Protein AF-A0A0Q8TTM1-F1 (afdb_monomer_lite)

pLDDT: mean 82.76, std 12.65, range [52.66, 95.38]

Radius of gyration: 13.68 Å; chains: 1; bounding box: 34×29×40 Å

Foldseek 3Di:
DDKFWWWKFWQDDPNDGDDPVNRVVRIDTAIKDWDFDDDPDDTKIKIFGDNDDPPPDDHGPWIFTPWDWDDDVQFIKIWGFTDDPVPDGDTTIMTIGGDPDDDD

Secondary structure (DSSP, 8-state):
--EEEEEEEE-EETTEEPPHHHHHHT-EEEEEEEEEE-SSSS-EEEEEEESSTT-SSS--SEEEEEEEEEEETTEEEEEEEE--TTS---EEEEEEEE-PPPP-

Structure (mmCIF, N/CA/C/O backbone):
data_AF-A0A0Q8TTM1-F1
#
_entry.id   AF-A0A0Q8TTM1-F1
#
loop_
_atom_site.group_PDB
_atom_site.id
_atom_site.type_symbol
_atom_site.label_atom_id
_atom_site.label_alt_id
_atom_site.label_comp_id
_atom_site.label_asym_id
_atom_site.label_entity_id
_atom_site.label_seq_id
_atom_site.pdbx_PDB_ins_code
_atom_site.Cartn_x
_atom_site.Cartn_y
_atom_site.Cartn_z
_atom_site.occupancy
_atom_site.B_iso_or_equiv
_atom_site.auth_seq_id
_atom_site.auth_comp_id
_atom_site.auth_asym_id
_atom_site.auth_atom_id
_atom_site.pdbx_PDB_model_num
ATOM 1 N N . MET A 1 1 ? -3.875 7.639 -17.158 1.00 53.84 1 MET A N 1
ATOM 2 C CA . MET A 1 1 ? -3.391 6.668 -16.150 1.00 53.84 1 MET A CA 1
ATOM 3 C C . MET A 1 1 ? -4.391 6.639 -15.007 1.00 53.84 1 MET A C 1
ATOM 5 O O . MET A 1 1 ? -4.794 7.725 -14.596 1.00 53.84 1 MET A O 1
ATOM 9 N N . PRO A 1 2 ? -4.833 5.466 -14.527 1.00 73.19 2 PRO A N 1
ATOM 10 C CA . PRO A 1 2 ? -5.686 5.407 -13.349 1.00 73.19 2 PRO A CA 1
ATOM 11 C C . PRO A 1 2 ? -4.886 5.887 -12.131 1.00 73.19 2 PRO A C 1
ATOM 13 O O . PRO A 1 2 ? -3.791 5.397 -11.863 1.00 73.19 2 PRO A O 1
ATOM 16 N N . ALA A 1 3 ? -5.420 6.890 -11.442 1.00 83.56 3 ALA A N 1
ATOM 17 C CA . ALA A 1 3 ? -4.925 7.383 -10.164 1.00 83.56 3 ALA A CA 1
ATOM 18 C C . ALA A 1 3 ? -6.093 7.323 -9.183 1.00 83.56 3 ALA A C 1
ATOM 20 O O . ALA A 1 3 ? -7.220 7.668 -9.551 1.00 83.56 3 ALA A O 1
ATOM 21 N N . MET A 1 4 ? -5.833 6.877 -7.962 1.00 91.50 4 MET A N 1
ATOM 22 C CA . MET A 1 4 ? -6.866 6.653 -6.957 1.00 91.50 4 MET A CA 1
ATOM 23 C C . MET A 1 4 ? -6.432 7.279 -5.641 1.00 91.50 4 MET A C 1
ATOM 25 O O . MET A 1 4 ? -5.299 7.074 -5.216 1.00 91.50 4 MET A O 1
ATOM 29 N N . TRP A 1 5 ? -7.326 8.028 -5.001 1.00 92.69 5 TRP A N 1
ATOM 30 C CA . TRP A 1 5 ? -7.093 8.469 -3.632 1.00 92.69 5 TRP A CA 1
ATOM 31 C C . TRP A 1 5 ? -7.292 7.292 -2.678 1.00 92.69 5 TRP A C 1
ATOM 33 O O . TRP A 1 5 ? -8.262 6.537 -2.797 1.00 92.69 5 TRP A O 1
ATOM 43 N N . CYS A 1 6 ? -6.346 7.089 -1.773 1.00 93.38 6 CYS A N 1
ATOM 44 C CA . CYS A 1 6 ? -6.395 5.975 -0.840 1.00 93.38 6 CYS A CA 1
ATOM 45 C C . CYS A 1 6 ? -5.624 6.267 0.440 1.00 93.38 6 CYS A C 1
ATOM 47 O O . CYS A 1 6 ? -4.725 7.111 0.464 1.00 93.38 6 CYS A O 1
ATOM 49 N N . THR A 1 7 ? -5.934 5.488 1.473 1.00 94.38 7 THR A N 1
ATOM 50 C CA . THR A 1 7 ? -5.073 5.334 2.644 1.00 94.38 7 THR A CA 1
ATOM 51 C C . THR A 1 7 ? -4.232 4.068 2.484 1.00 94.38 7 THR A C 1
ATOM 53 O O . THR A 1 7 ? -4.758 3.002 2.160 1.00 94.38 7 THR A O 1
ATOM 56 N N . VAL A 1 8 ? -2.931 4.175 2.723 1.00 93.81 8 VAL A N 1
ATOM 57 C CA . VAL A 1 8 ? -1.959 3.084 2.666 1.00 93.81 8 VAL A CA 1
ATOM 58 C C . VAL A 1 8 ? -1.427 2.820 4.070 1.00 93.81 8 VAL A C 1
ATOM 60 O O . VAL A 1 8 ? -1.018 3.746 4.763 1.00 93.81 8 VAL A O 1
ATOM 63 N N . TYR A 1 9 ? -1.399 1.555 4.473 1.00 94.94 9 TYR A N 1
ATOM 64 C CA . TYR A 1 9 ? -0.850 1.092 5.743 1.00 94.94 9 TYR A CA 1
ATOM 65 C C . TYR A 1 9 ? 0.309 0.147 5.463 1.00 94.94 9 TYR A C 1
ATOM 67 O O . TYR A 1 9 ? 0.161 -0.816 4.711 1.00 94.94 9 TYR A O 1
ATOM 75 N N . ARG A 1 10 ? 1.465 0.388 6.072 1.00 93.31 10 ARG A N 1
ATOM 76 C CA . ARG A 1 10 ? 2.593 -0.539 6.034 1.00 93.31 10 ARG A CA 1
ATOM 77 C C . ARG A 1 10 ? 2.227 -1.790 6.833 1.00 93.31 10 ARG A C 1
ATOM 79 O O . ARG A 1 10 ? 1.816 -1.704 7.985 1.00 93.31 10 ARG A O 1
ATOM 86 N N . LEU A 1 11 ? 2.384 -2.958 6.217 1.00 93.50 11 LEU A N 1
ATOM 87 C CA . LEU A 1 11 ? 2.176 -4.250 6.876 1.00 93.50 11 LEU A CA 1
ATOM 88 C C . LEU A 1 11 ? 3.482 -4.852 7.373 1.00 93.50 11 LEU A C 1
ATOM 90 O O . LEU A 1 11 ? 3.455 -5.680 8.274 1.00 93.50 11 LEU A O 1
ATOM 94 N N . MET A 1 12 ? 4.617 -4.466 6.790 1.00 91.25 12 MET A N 1
ATOM 95 C CA . MET A 1 12 ? 5.913 -5.012 7.171 1.00 91.25 12 MET A CA 1
ATOM 96 C C . MET A 1 12 ? 6.949 -3.926 7.426 1.00 91.25 12 MET A C 1
ATOM 98 O O . MET A 1 12 ? 6.969 -2.889 6.770 1.00 91.25 12 MET A O 1
ATOM 102 N N . GLN A 1 13 ? 7.839 -4.183 8.374 1.00 86.75 13 GLN A N 1
ATOM 103 C CA . GLN A 1 13 ? 9.008 -3.359 8.640 1.00 86.75 13 GLN A CA 1
ATOM 104 C C . GLN A 1 13 ? 10.168 -4.280 9.002 1.00 86.75 13 GLN A C 1
ATOM 106 O O . GLN A 1 13 ? 9.999 -5.213 9.785 1.00 86.75 13 GLN A O 1
ATOM 111 N N . ASN A 1 14 ? 11.343 -4.054 8.407 1.00 81.69 14 ASN A N 1
ATOM 112 C CA . ASN A 1 14 ? 12.531 -4.889 8.628 1.00 81.69 14 ASN A CA 1
ATOM 113 C C . ASN A 1 14 ? 12.253 -6.401 8.445 1.00 81.69 14 ASN A C 1
ATOM 115 O O . ASN A 1 14 ? 12.649 -7.212 9.280 1.00 81.69 14 ASN A O 1
ATOM 119 N N . ASN A 1 15 ? 11.528 -6.774 7.378 1.00 80.75 15 ASN A N 1
ATOM 120 C CA . ASN A 1 15 ? 11.094 -8.150 7.076 1.00 80.75 15 ASN A CA 1
ATOM 121 C C . ASN A 1 15 ? 10.205 -8.821 8.142 1.00 80.75 15 ASN A C 1
ATOM 123 O O . ASN A 1 15 ? 10.053 -10.041 8.134 1.00 80.75 15 ASN A O 1
ATOM 127 N N . LYS A 1 16 ? 9.594 -8.052 9.047 1.00 88.62 16 LYS A N 1
ATOM 128 C CA . LYS A 1 16 ? 8.645 -8.559 10.045 1.00 88.62 16 LYS A CA 1
ATOM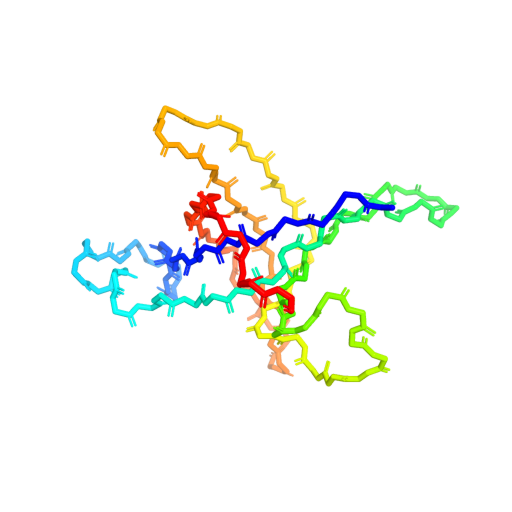 129 C C . LYS A 1 16 ? 7.267 -7.958 9.825 1.00 88.62 16 LYS A C 1
ATOM 131 O O . LYS A 1 16 ? 7.157 -6.774 9.514 1.00 88.62 16 LYS A O 1
ATOM 136 N N . LEU A 1 17 ? 6.229 -8.772 10.009 1.00 91.44 17 LEU A N 1
ATOM 137 C CA . LEU A 1 17 ? 4.845 -8.307 10.000 1.00 91.44 17 LEU A CA 1
ATOM 138 C C . LEU A 1 17 ? 4.607 -7.391 11.207 1.00 91.44 17 LEU A C 1
ATOM 140 O O . LEU A 1 17 ? 4.985 -7.724 12.332 1.00 91.44 17 LEU A O 1
ATOM 144 N N . LEU A 1 18 ? 3.988 -6.242 10.966 1.00 93.38 18 LEU A N 1
ATOM 145 C CA . LEU A 1 18 ? 3.599 -5.305 12.007 1.00 93.38 18 LEU A CA 1
ATOM 146 C C . LEU A 1 18 ? 2.304 -5.775 12.691 1.00 93.38 18 LEU A C 1
ATOM 148 O O . LEU A 1 18 ? 1.382 -6.228 12.006 1.00 93.38 18 LEU A O 1
ATOM 152 N N . PRO A 1 19 ? 2.188 -5.630 14.024 1.00 94.81 19 PRO A N 1
ATOM 153 C CA . PRO A 1 19 ? 0.904 -5.718 14.712 1.00 94.81 19 PRO A CA 1
ATOM 154 C C . PRO A 1 19 ? -0.108 -4.719 14.138 1.00 94.81 19 PRO A C 1
ATOM 156 O O . PRO A 1 19 ? 0.276 -3.663 13.637 1.00 94.81 19 PRO A O 1
ATOM 159 N N . VAL A 1 20 ? -1.405 -5.013 14.265 1.00 92.12 20 VAL A N 1
ATOM 160 C 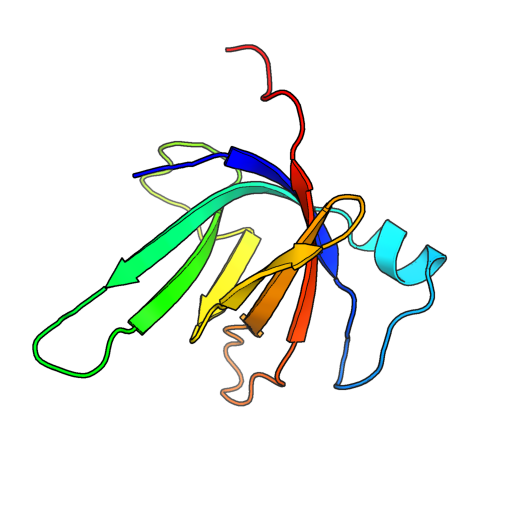CA . VAL A 1 20 ? -2.484 -4.192 13.682 1.00 92.12 20 VAL A CA 1
ATOM 161 C C . VAL A 1 20 ? -2.396 -2.724 14.102 1.00 92.12 20 VAL A C 1
ATOM 163 O O . VAL A 1 20 ? -2.496 -1.842 13.252 1.00 92.12 20 VAL A O 1
ATOM 166 N N . ASP A 1 21 ? -2.172 -2.443 15.385 1.00 94.56 21 ASP A N 1
ATOM 167 C CA . ASP A 1 21 ? -2.117 -1.062 15.876 1.00 94.56 21 ASP A CA 1
ATOM 168 C C . ASP A 1 21 ? -0.875 -0.320 15.372 1.00 94.56 21 ASP A C 1
ATOM 170 O O . ASP A 1 21 ? -0.956 0.852 15.002 1.00 94.56 21 ASP A O 1
ATOM 174 N N . ALA A 1 22 ? 0.253 -1.025 15.246 1.00 93.81 22 ALA A N 1
ATOM 175 C CA . ALA A 1 22 ? 1.458 -0.476 14.636 1.00 93.81 22 ALA A CA 1
ATOM 176 C C . ALA A 1 22 ? 1.245 -0.190 13.142 1.00 93.81 22 ALA A C 1
ATOM 178 O O . ALA A 1 22 ? 1.625 0.874 12.666 1.00 93.81 22 ALA A O 1
ATOM 179 N N . ALA A 1 23 ? 0.579 -1.088 12.408 1.00 93.56 23 ALA A N 1
ATOM 180 C CA . ALA A 1 23 ? 0.239 -0.874 11.004 1.00 93.56 23 ALA A CA 1
ATOM 181 C C . ALA A 1 23 ? -0.693 0.337 10.828 1.00 93.56 23 ALA A C 1
ATOM 183 O O . ALA A 1 23 ? -0.448 1.183 9.967 1.00 93.56 23 ALA A O 1
ATOM 184 N N . LYS A 1 24 ? -1.715 0.480 11.682 1.00 93.06 24 LYS A N 1
ATOM 185 C CA . LYS A 1 24 ? -2.620 1.643 11.682 1.00 93.06 24 LYS A CA 1
ATOM 186 C C . LYS A 1 24 ? -1.880 2.962 11.911 1.00 93.06 24 LYS A C 1
ATOM 188 O O . LYS A 1 24 ? -2.230 3.952 11.276 1.00 93.06 24 LYS A O 1
ATOM 193 N N . ALA A 1 25 ? -0.844 2.970 12.750 1.00 94.69 25 ALA A N 1
ATOM 194 C CA . ALA A 1 25 ? -0.022 4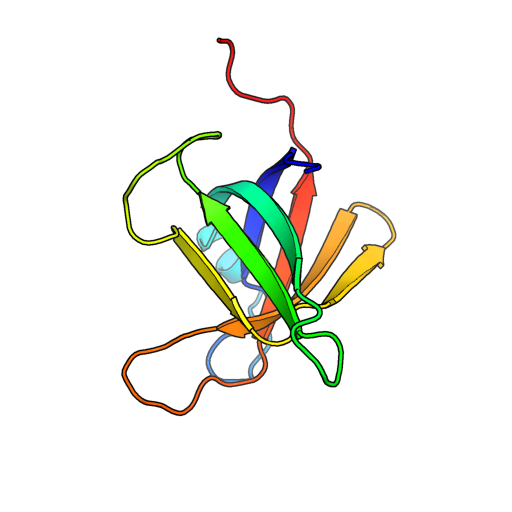.156 12.997 1.00 94.69 25 ALA A CA 1
ATOM 195 C C . ALA A 1 25 ? 0.814 4.595 11.778 1.00 94.69 25 ALA A C 1
ATOM 197 O O . ALA A 1 25 ? 1.280 5.728 11.733 1.00 94.69 25 ALA A O 1
ATOM 198 N N . THR A 1 26 ? 0.981 3.732 10.770 1.00 93.44 26 THR A N 1
ATOM 199 C CA . THR A 1 26 ? 1.707 4.051 9.524 1.00 93.44 26 THR A CA 1
ATOM 200 C C . THR A 1 26 ? 0.820 4.604 8.407 1.00 93.44 26 THR A C 1
ATOM 202 O O . THR A 1 26 ? 1.242 4.630 7.251 1.00 93.44 26 THR A O 1
ATOM 205 N N . ALA A 1 27 ? -0.419 4.993 8.719 1.00 93.12 27 ALA A N 1
ATOM 206 C CA . ALA A 1 27 ? -1.379 5.450 7.725 1.00 93.12 27 ALA A CA 1
ATOM 207 C C . ALA A 1 27 ? -0.842 6.646 6.922 1.00 93.12 27 ALA A C 1
ATOM 209 O O . ALA A 1 27 ? -0.556 7.705 7.475 1.00 93.12 27 ALA A O 1
ATOM 210 N N . MET A 1 28 ? -0.766 6.484 5.604 1.00 93.69 28 MET A N 1
ATOM 211 C CA . MET A 1 28 ? -0.426 7.547 4.660 1.00 93.69 28 MET A CA 1
ATOM 212 C C . MET A 1 28 ? -1.572 7.736 3.679 1.00 93.69 28 MET A C 1
ATOM 214 O O . MET A 1 28 ? -2.078 6.763 3.126 1.00 93.69 28 MET A O 1
ATOM 218 N N . GLN A 1 29 ? -1.972 8.979 3.437 1.00 93.12 29 GLN A N 1
ATOM 219 C CA . GLN A 1 29 ? -3.001 9.301 2.453 1.00 93.12 29 GLN A CA 1
ATOM 220 C C . GLN A 1 29 ? -2.374 9.942 1.227 1.00 93.12 29 GLN A C 1
ATOM 222 O O . GLN A 1 29 ? -1.463 10.760 1.340 1.00 93.12 29 GLN A O 1
ATOM 227 N N . GLY A 1 30 ? -2.858 9.556 0.053 1.00 92.44 30 GLY A N 1
ATOM 228 C CA . GLY A 1 30 ? -2.354 10.107 -1.191 1.00 92.44 30 GLY A CA 1
ATOM 229 C C . GLY A 1 30 ? -3.018 9.523 -2.426 1.00 92.44 30 GLY A C 1
ATOM 230 O O . GLY A 1 30 ? -3.835 8.600 -2.367 1.00 92.44 30 GLY A O 1
ATOM 231 N N . TRP A 1 31 ? -2.617 10.064 -3.569 1.00 92.25 31 TRP A N 1
ATOM 232 C CA . TRP A 1 31 ? -2.909 9.540 -4.890 1.00 92.25 31 TRP A CA 1
ATOM 233 C C . TRP A 1 31 ? -1.969 8.381 -5.195 1.00 92.25 31 TRP A C 1
ATOM 235 O O . TRP A 1 31 ? -0.787 8.582 -5.478 1.00 92.25 31 TRP A O 1
ATOM 245 N N . LEU A 1 32 ? -2.501 7.162 -5.162 1.00 91.75 32 LEU A N 1
ATOM 246 C CA . LEU A 1 32 ? -1.800 5.983 -5.640 1.00 91.75 32 LEU A CA 1
ATOM 247 C C . LEU A 1 32 ? -1.841 5.950 -7.166 1.00 91.75 32 LEU A C 1
ATOM 249 O O . LEU A 1 32 ? -2.909 5.900 -7.784 1.00 91.75 32 LEU A O 1
ATOM 253 N N . ILE A 1 33 ? -0.657 5.946 -7.765 1.00 90.25 33 ILE A N 1
ATOM 254 C CA . ILE A 1 33 ? -0.449 5.808 -9.200 1.00 90.25 33 ILE A CA 1
ATOM 255 C C . ILE A 1 33 ? 0.297 4.500 -9.433 1.00 90.25 33 ILE A C 1
ATOM 257 O O . ILE A 1 33 ? 1.455 4.352 -9.045 1.00 90.25 33 ILE A O 1
ATOM 261 N N . TYR A 1 34 ? -0.369 3.558 -10.095 1.00 88.69 34 TYR A N 1
ATOM 262 C CA . TYR A 1 34 ? 0.220 2.289 -10.503 1.00 88.69 34 TYR A CA 1
ATOM 263 C C . TYR A 1 34 ? 0.586 2.357 -11.984 1.00 88.69 34 TYR A C 1
ATOM 265 O O . TYR A 1 34 ? -0.273 2.628 -12.827 1.00 88.69 34 TYR A O 1
ATOM 273 N N . ARG A 1 35 ? 1.862 2.143 -12.315 1.00 84.19 35 ARG A N 1
ATOM 274 C CA . ARG A 1 35 ? 2.343 2.187 -13.699 1.00 84.19 35 ARG A CA 1
ATOM 275 C C . ARG A 1 35 ? 3.065 0.898 -14.047 1.00 84.19 35 ARG A C 1
ATOM 277 O O . ARG A 1 35 ? 3.818 0.348 -13.252 1.00 84.19 35 ARG A O 1
ATOM 284 N N . THR A 1 36 ? 2.863 0.463 -15.282 1.00 79.25 36 THR A N 1
ATOM 285 C CA . THR A 1 36 ? 3.684 -0.567 -15.916 1.00 79.25 36 THR A CA 1
ATOM 286 C C . THR A 1 36 ? 4.460 0.124 -17.027 1.00 79.25 36 THR A C 1
ATOM 288 O O . THR A 1 36 ? 3.854 0.626 -17.972 1.00 79.25 36 THR A O 1
ATOM 291 N N 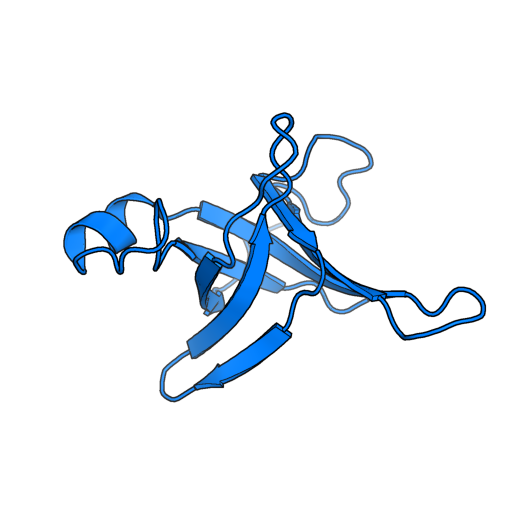. LYS A 1 37 ? 5.783 0.224 -16.889 1.00 67.06 37 LYS A N 1
ATOM 292 C CA . LYS A 1 37 ? 6.662 0.743 -17.939 1.00 67.06 37 LYS A CA 1
ATOM 293 C C . LYS A 1 37 ? 7.229 -0.448 -18.706 1.00 67.06 37 LYS A C 1
ATOM 295 O O . LYS A 1 37 ? 7.786 -1.356 -18.099 1.00 67.06 37 LYS A O 1
ATOM 300 N N . SER A 1 38 ? 7.082 -0.448 -20.024 1.00 56.28 38 SER A N 1
ATOM 301 C CA . SER A 1 38 ? 7.737 -1.409 -20.912 1.00 56.28 38 SER A CA 1
ATOM 302 C C . SER A 1 38 ? 8.740 -0.637 -21.759 1.00 56.28 38 SER A C 1
ATOM 304 O O . SER A 1 38 ? 8.402 -0.161 -22.838 1.00 56.28 38 SER A O 1
ATOM 306 N N . GLU A 1 39 ? 9.954 -0.444 -21.253 1.00 52.66 39 GLU A N 1
ATOM 307 C CA . GLU A 1 39 ? 11.073 0.018 -22.077 1.00 52.66 39 GLU A CA 1
ATOM 308 C C . GLU A 1 39 ? 11.827 -1.223 -22.534 1.00 52.66 39 GLU A C 1
ATOM 310 O O . GLU A 1 39 ? 12.466 -1.857 -21.707 1.00 52.66 39 GLU A O 1
ATOM 315 N N . ILE A 1 40 ? 11.651 -1.598 -23.810 1.00 53.09 40 ILE A N 1
ATOM 316 C CA . ILE A 1 40 ? 12.424 -2.609 -24.562 1.00 53.09 40 ILE A CA 1
ATOM 317 C C . ILE A 1 40 ? 13.028 -3.689 -23.637 1.00 53.09 40 ILE A C 1
ATOM 319 O O . ILE A 1 40 ? 14.221 -3.689 -23.347 1.00 53.09 40 ILE A O 1
ATOM 323 N N . GLY A 1 41 ? 12.175 -4.562 -23.093 1.00 59.66 41 GLY A N 1
ATOM 324 C CA . GLY A 1 41 ? 12.554 -5.502 -22.036 1.00 59.66 41 GLY A CA 1
ATOM 325 C C . GLY A 1 41 ? 11.365 -5.966 -21.191 1.00 59.66 41 GLY A C 1
ATOM 326 O O . GLY A 1 41 ? 10.208 -5.768 -21.564 1.00 59.66 41 GLY A O 1
ATOM 327 N N . ALA A 1 42 ? 11.649 -6.608 -20.052 1.00 57.53 42 ALA A N 1
ATOM 328 C CA . ALA A 1 42 ? 10.620 -7.092 -19.131 1.00 57.53 42 ALA A CA 1
ATOM 329 C C . ALA A 1 42 ? 9.815 -5.924 -18.516 1.00 57.53 42 ALA A C 1
ATOM 331 O O . ALA A 1 42 ? 10.394 -4.883 -18.196 1.00 57.53 42 ALA A O 1
ATOM 332 N N . PRO A 1 43 ? 8.492 -6.079 -18.318 1.00 65.81 43 PRO A N 1
ATOM 333 C CA . PRO A 1 43 ? 7.648 -5.017 -17.784 1.00 65.81 43 PRO A CA 1
ATOM 334 C C . PRO A 1 43 ? 8.092 -4.618 -16.372 1.00 65.81 43 PRO A C 1
ATOM 336 O O . PRO A 1 43 ? 8.098 -5.430 -15.447 1.00 65.81 43 PRO A O 1
ATOM 339 N N . PHE A 1 44 ? 8.421 -3.341 -16.195 1.00 74.31 44 PHE A N 1
ATOM 340 C CA . PHE A 1 44 ? 8.774 -2.767 -14.906 1.00 74.31 44 PHE A CA 1
ATOM 341 C C . PHE A 1 44 ? 7.545 -2.126 -14.266 1.00 74.31 44 PHE A C 1
ATOM 343 O O . PHE A 1 44 ? 7.076 -1.061 -14.683 1.00 74.31 44 PHE A O 1
ATOM 350 N N . GLN A 1 45 ? 7.004 -2.791 -13.251 1.00 86.69 45 GLN A N 1
ATOM 351 C CA . GLN A 1 45 ? 5.861 -2.296 -12.492 1.00 86.69 45 GLN A CA 1
ATOM 352 C C . GLN A 1 45 ? 6.349 -1.429 -11.333 1.00 86.69 45 GLN A C 1
ATOM 354 O O . GLN A 1 45 ? 7.201 -1.855 -10.554 1.00 86.69 45 GLN A O 1
ATOM 359 N N . HIS A 1 46 ? 5.806 -0.224 -11.196 1.00 87.38 46 HIS A N 1
ATOM 360 C CA . HIS A 1 46 ? 6.075 0.632 -10.047 1.00 87.38 46 HIS A CA 1
ATOM 361 C C . HIS A 1 46 ? 4.802 1.284 -9.522 1.00 87.38 46 HIS A C 1
ATOM 363 O O . HIS A 1 46 ? 3.843 1.523 -10.262 1.00 87.38 46 HIS A O 1
ATOM 369 N N . ALA A 1 47 ? 4.810 1.579 -8.226 1.00 89.44 47 ALA A N 1
ATOM 370 C CA . ALA A 1 47 ? 3.735 2.284 -7.551 1.00 89.44 47 ALA A CA 1
ATOM 371 C C . ALA A 1 47 ? 4.288 3.531 -6.865 1.00 89.44 47 ALA A C 1
ATOM 373 O O . ALA A 1 47 ? 5.338 3.481 -6.227 1.00 89.44 47 ALA A O 1
ATOM 374 N N . LEU A 1 48 ? 3.564 4.635 -7.014 1.00 90.06 48 LEU A N 1
ATOM 375 C CA . LEU A 1 48 ? 3.860 5.920 -6.392 1.00 90.06 48 LEU A CA 1
ATOM 376 C C . LEU A 1 48 ? 2.677 6.319 -5.522 1.00 90.06 48 LEU A C 1
ATOM 378 O O . LEU A 1 48 ? 1.542 6.258 -5.994 1.00 90.06 48 LEU A O 1
ATOM 382 N N . LEU A 1 49 ? 2.936 6.770 -4.300 1.00 91.12 49 LEU A N 1
ATOM 383 C CA . LEU A 1 49 ? 1.958 7.493 -3.495 1.00 91.12 49 LEU A CA 1
ATOM 384 C C . LEU A 1 49 ? 2.335 8.974 -3.494 1.00 91.12 49 LEU A C 1
ATOM 386 O O . LEU A 1 49 ? 3.387 9.341 -2.973 1.00 91.12 49 LEU A O 1
ATOM 390 N N . LEU A 1 50 ? 1.496 9.812 -4.097 1.00 90.81 50 LEU A N 1
ATOM 391 C CA . LEU A 1 50 ? 1.727 11.254 -4.188 1.00 90.81 50 LEU A CA 1
ATOM 392 C C . LEU A 1 50 ? 0.768 12.026 -3.276 1.00 90.81 50 LEU A C 1
ATOM 394 O O . LEU A 1 50 ? -0.395 11.637 -3.168 1.00 90.81 50 LEU A O 1
ATOM 398 N N . PRO A 1 51 ? 1.198 13.145 -2.670 1.00 88.38 51 PRO A N 1
ATOM 399 C CA . PRO A 1 51 ? 0.287 14.006 -1.917 1.00 88.38 51 PRO A CA 1
ATOM 400 C C . PRO A 1 51 ? -0.749 14.682 -2.834 1.00 88.38 51 PRO A C 1
ATOM 402 O O . PRO A 1 51 ? -1.895 14.882 -2.440 1.00 88.38 51 PRO A O 1
ATOM 405 N N . GLU A 1 52 ? -0.384 14.956 -4.090 1.00 86.25 52 GLU A N 1
ATOM 406 C CA . GLU A 1 52 ? -1.230 15.621 -5.086 1.00 86.25 52 GLU A CA 1
ATOM 407 C C . GLU A 1 52 ? -1.325 14.806 -6.382 1.00 86.25 52 GLU A C 1
ATOM 409 O O . GLU A 1 52 ? -0.395 14.097 -6.768 1.00 86.25 52 GLU A O 1
ATOM 414 N N . ARG A 1 53 ? -2.463 14.912 -7.081 1.00 79.69 53 ARG A N 1
ATOM 415 C CA . ARG A 1 53 ? -2.784 14.070 -8.249 1.00 79.69 53 ARG A CA 1
ATOM 416 C C . ARG A 1 53 ? -1.843 14.288 -9.431 1.00 79.69 53 ARG A C 1
ATOM 418 O O . ARG A 1 53 ? -1.573 13.354 -10.182 1.00 79.69 53 ARG A O 1
ATOM 425 N N . GLU A 1 54 ? -1.399 15.526 -9.611 1.00 71.69 54 GLU A N 1
ATOM 426 C CA . GLU A 1 54 ? -0.632 15.985 -10.772 1.00 71.69 54 GLU A CA 1
ATOM 427 C C . GLU A 1 54 ? 0.708 16.601 -10.363 1.00 71.69 54 GLU A C 1
ATOM 429 O O . GLU A 1 54 ? 1.252 17.435 -11.087 1.00 71.69 54 GLU A O 1
ATOM 434 N N . ALA A 1 55 ? 1.240 16.201 -9.204 1.00 64.25 55 ALA A N 1
ATOM 435 C CA . ALA A 1 55 ? 2.485 16.741 -8.680 1.00 64.25 55 ALA A CA 1
ATOM 436 C C . ALA A 1 55 ? 3.604 16.635 -9.740 1.00 64.25 55 ALA A C 1
ATOM 438 O O . ALA A 1 55 ? 4.046 15.539 -10.088 1.00 64.25 55 ALA A O 1
ATOM 439 N N . LYS A 1 56 ? 4.041 17.783 -10.283 1.00 62.59 56 LYS A N 1
ATOM 440 C CA . LYS A 1 56 ? 5.207 17.892 -11.189 1.00 62.59 56 LYS A CA 1
ATOM 441 C C . LYS A 1 56 ? 6.548 17.841 -10.425 1.00 62.59 56 LYS A C 1
ATOM 443 O O . LYS A 1 56 ? 7.603 17.731 -11.035 1.00 62.59 56 LYS A O 1
ATOM 448 N N . GLY A 1 57 ? 6.453 17.877 -9.100 1.00 63.44 57 GLY A N 1
ATOM 449 C CA . GLY A 1 57 ? 7.390 17.568 -8.011 1.00 63.44 57 GLY A CA 1
ATOM 450 C C . GLY A 1 57 ? 6.517 17.562 -6.741 1.00 63.44 57 GLY A C 1
ATOM 451 O O . GLY A 1 57 ? 5.517 18.287 -6.755 1.00 63.44 57 GLY A O 1
ATOM 452 N N . PRO A 1 58 ? 6.727 16.706 -5.722 1.00 55.75 58 PRO A N 1
ATOM 453 C CA . PRO A 1 58 ? 7.964 16.408 -4.987 1.00 55.75 58 PRO A CA 1
ATOM 454 C C . PRO A 1 58 ? 8.295 14.897 -4.950 1.00 55.75 58 PRO A C 1
ATOM 456 O O . PRO A 1 58 ? 7.689 14.114 -5.685 1.00 55.75 58 PRO A O 1
ATOM 459 N N . ASP A 1 59 ? 9.250 14.490 -4.101 1.00 75.31 59 ASP A N 1
ATOM 460 C CA . ASP A 1 59 ? 9.518 13.079 -3.803 1.00 75.31 59 ASP A CA 1
ATOM 461 C C . ASP A 1 59 ? 8.226 12.369 -3.354 1.00 75.31 59 ASP A C 1
ATOM 463 O O . ASP A 1 59 ? 7.471 12.900 -2.531 1.00 75.31 59 ASP A O 1
ATOM 467 N N . PRO A 1 60 ? 7.925 11.181 -3.899 1.00 81.94 60 PRO A N 1
ATOM 468 C CA . PRO A 1 60 ? 6.736 10.432 -3.520 1.00 81.94 60 PRO A CA 1
ATOM 469 C C . PRO A 1 60 ? 6.772 10.074 -2.028 1.00 81.94 60 PRO A C 1
ATOM 471 O O . PRO A 1 60 ? 7.811 9.678 -1.506 1.00 81.94 60 PRO A O 1
ATOM 474 N N . LEU A 1 61 ? 5.609 10.114 -1.363 1.00 86.25 61 LEU A N 1
ATOM 475 C CA . LEU A 1 61 ? 5.447 9.611 0.013 1.00 86.25 61 LEU A CA 1
ATOM 476 C C . LEU A 1 61 ? 5.835 8.129 0.108 1.00 86.25 61 LEU A C 1
ATOM 478 O O . LEU A 1 61 ? 6.264 7.648 1.152 1.00 86.25 61 LEU A O 1
ATOM 482 N N . LEU A 1 62 ? 5.652 7.403 -0.999 1.00 87.31 62 LEU A N 1
ATOM 483 C CA . LEU A 1 62 ? 6.072 6.022 -1.163 1.00 87.31 62 LEU A CA 1
ATOM 484 C C . LEU A 1 62 ? 6.429 5.756 -2.629 1.00 87.31 62 LEU A C 1
ATOM 486 O O . LEU A 1 62 ? 5.598 5.980 -3.513 1.00 87.31 62 LEU A O 1
ATOM 490 N N . LEU A 1 63 ? 7.627 5.225 -2.879 1.00 87.31 63 LEU A N 1
ATOM 491 C CA . LEU A 1 63 ? 8.063 4.725 -4.185 1.00 87.31 63 LEU A CA 1
ATOM 492 C C . LEU A 1 63 ? 8.386 3.240 -4.092 1.00 87.31 63 LEU A C 1
ATOM 494 O O . LEU A 1 63 ? 9.303 2.839 -3.375 1.00 87.31 63 LEU A O 1
ATOM 498 N N . LEU A 1 64 ? 7.649 2.439 -4.860 1.00 87.00 64 LEU A N 1
ATOM 499 C CA . LEU A 1 64 ? 7.838 0.998 -4.932 1.00 87.00 64 LEU A CA 1
ATOM 500 C C . LEU A 1 64 ? 8.302 0.564 -6.312 1.00 87.00 64 LEU A C 1
ATOM 502 O O . LEU A 1 64 ? 7.626 0.830 -7.308 1.00 87.00 64 LEU A O 1
ATOM 506 N N . HIS A 1 65 ? 9.391 -0.194 -6.346 1.00 86.19 65 HIS A N 1
ATOM 507 C CA . HIS A 1 65 ? 9.847 -0.929 -7.520 1.00 86.19 65 HIS A CA 1
ATOM 508 C C . HIS A 1 65 ? 9.337 -2.370 -7.497 1.00 86.19 65 HIS A C 1
ATOM 510 O O . HIS A 1 65 ? 9.102 -2.938 -6.429 1.00 86.19 65 HIS A O 1
ATOM 516 N N . HIS A 1 66 ? 9.164 -2.960 -8.682 1.00 86.25 66 HIS A N 1
ATOM 517 C CA . HIS A 1 66 ? 8.549 -4.282 -8.864 1.00 86.25 66 HIS A CA 1
ATOM 518 C C . HIS A 1 66 ? 7.224 -4.407 -8.100 1.00 86.25 66 HIS A C 1
ATOM 520 O O . HIS A 1 66 ? 6.986 -5.348 -7.342 1.00 86.25 66 HIS A O 1
ATOM 526 N N . ALA A 1 67 ? 6.385 -3.383 -8.247 1.00 89.31 67 ALA A N 1
ATOM 527 C CA . ALA A 1 67 ? 5.160 -3.261 -7.488 1.00 89.31 67 ALA A CA 1
ATOM 528 C C . ALA A 1 67 ? 4.082 -4.216 -8.018 1.00 89.31 67 ALA A C 1
ATOM 530 O O . ALA A 1 67 ? 3.712 -4.165 -9.190 1.00 89.31 67 ALA A O 1
ATOM 531 N N . HIS A 1 68 ? 3.493 -5.014 -7.134 1.00 91.00 68 HIS A N 1
ATOM 532 C CA . HIS A 1 68 ? 2.379 -5.904 -7.439 1.00 91.00 68 HIS A CA 1
ATOM 533 C C . HIS A 1 68 ? 1.167 -5.531 -6.593 1.00 91.00 68 HIS A C 1
ATOM 535 O O . HIS A 1 68 ? 1.213 -5.607 -5.364 1.00 91.00 68 HIS A O 1
ATOM 541 N N . LEU A 1 69 ? 0.079 -5.156 -7.262 1.00 90.25 69 LEU A N 1
ATOM 542 C CA . LEU A 1 69 ? -1.204 -4.859 -6.637 1.00 90.25 69 LEU A CA 1
ATOM 543 C C . LEU A 1 69 ? -2.140 -6.062 -6.811 1.00 90.25 69 LEU A C 1
ATOM 545 O O . LEU A 1 69 ? -2.281 -6.593 -7.911 1.00 90.25 69 LEU A O 1
ATOM 549 N N . THR A 1 70 ? -2.766 -6.520 -5.733 1.00 92.50 70 THR A N 1
ATOM 550 C CA . THR A 1 70 ? -3.697 -7.655 -5.740 1.00 92.50 70 THR A CA 1
ATOM 551 C C . THR A 1 70 ? -4.968 -7.271 -4.996 1.00 92.50 70 THR A C 1
ATOM 553 O O . THR A 1 70 ? -4.889 -6.712 -3.905 1.00 92.50 70 THR A O 1
ATOM 556 N N . LEU A 1 71 ? -6.132 -7.579 -5.569 1.00 90.81 71 LEU A N 1
ATOM 557 C CA . LEU A 1 71 ? -7.410 -7.443 -4.875 1.00 90.81 71 LEU A CA 1
ATOM 558 C C . LEU A 1 71 ? -7.540 -8.534 -3.808 1.00 90.81 71 LEU A C 1
ATOM 560 O O . LEU A 1 71 ? -7.216 -9.694 -4.056 1.00 90.81 71 LEU A O 1
ATOM 564 N N . CYS A 1 72 ? -7.971 -8.150 -2.615 1.00 90.25 72 CYS A N 1
ATOM 565 C CA . CYS A 1 72 ? -8.217 -9.043 -1.492 1.00 90.25 72 CYS A CA 1
ATOM 566 C C . CYS A 1 72 ? -9.583 -8.716 -0.878 1.00 90.25 72 CYS A C 1
ATOM 568 O O . CYS A 1 72 ? -10.143 -7.645 -1.124 1.00 90.25 72 CYS A O 1
ATOM 570 N N . ASP A 1 73 ? -10.108 -9.613 -0.049 1.00 86.50 73 ASP A N 1
ATOM 571 C CA . ASP A 1 73 ? -11.359 -9.356 0.661 1.00 86.50 73 ASP A CA 1
ATOM 572 C C . ASP A 1 73 ? -11.201 -8.126 1.569 1.00 86.50 73 ASP A C 1
ATOM 574 O O . ASP A 1 73 ? -10.384 -8.105 2.490 1.00 86.50 73 ASP A O 1
ATOM 578 N N . GLY A 1 74 ? -11.955 -7.066 1.268 1.00 80.69 74 GLY A N 1
ATOM 579 C CA . GLY A 1 74 ? -11.954 -5.816 2.035 1.00 80.69 74 GLY A CA 1
ATOM 580 C C . GLY A 1 74 ? -10.898 -4.775 1.641 1.00 80.69 74 GLY A C 1
ATOM 581 O O . GLY A 1 74 ? -10.806 -3.745 2.308 1.00 80.69 74 GLY A O 1
ATOM 582 N N . GLY A 1 75 ? -10.106 -4.987 0.584 1.00 86.75 75 GLY A N 1
ATOM 583 C CA . GLY A 1 75 ? -9.144 -3.977 0.137 1.00 86.75 75 GLY A CA 1
ATOM 584 C C . GLY A 1 75 ? -8.150 -4.460 -0.910 1.00 86.75 75 GLY A C 1
ATOM 585 O O . GLY A 1 75 ? -8.360 -5.445 -1.613 1.00 86.75 75 GLY A O 1
ATOM 586 N N . LEU A 1 76 ? -7.044 -3.736 -1.040 1.00 93.69 76 LEU A N 1
ATOM 587 C CA . LEU A 1 76 ? -5.987 -4.056 -1.989 1.00 93.69 76 LEU A CA 1
ATOM 588 C C . LEU A 1 76 ? -4.690 -4.330 -1.230 1.00 93.69 76 LEU A C 1
ATOM 590 O O . LEU A 1 76 ? -4.290 -3.567 -0.353 1.00 93.69 76 LEU A O 1
ATOM 594 N N . ARG A 1 77 ? -3.983 -5.391 -1.607 1.00 94.12 77 ARG A N 1
ATOM 595 C CA . ARG A 1 77 ? -2.630 -5.661 -1.125 1.00 94.12 77 ARG A CA 1
ATOM 596 C C . ARG A 1 77 ? -1.619 -5.172 -2.148 1.00 94.12 77 ARG A C 1
ATOM 598 O O . ARG A 1 77 ? -1.627 -5.622 -3.292 1.00 94.12 77 ARG A O 1
ATOM 605 N N . LEU A 1 78 ? -0.719 -4.298 -1.718 1.00 93.00 78 LEU A N 1
ATOM 606 C CA . LEU A 1 78 ? 0.394 -3.792 -2.510 1.00 93.00 78 LEU A CA 1
ATOM 607 C C . LEU A 1 78 ? 1.699 -4.401 -1.992 1.00 93.00 78 LEU A C 1
ATOM 609 O O . LEU A 1 78 ? 1.948 -4.425 -0.790 1.00 93.00 78 LEU A O 1
ATOM 613 N N . ARG A 1 79 ? 2.527 -4.933 -2.886 1.00 92.31 79 ARG A N 1
ATOM 614 C CA . ARG A 1 79 ? 3.838 -5.518 -2.568 1.00 92.31 79 ARG A CA 1
ATOM 615 C C . ARG A 1 79 ? 4.897 -4.918 -3.470 1.00 92.31 79 ARG A C 1
ATOM 617 O O . ARG A 1 79 ? 4.572 -4.557 -4.594 1.00 92.31 79 ARG A O 1
ATOM 624 N N . GLY A 1 80 ? 6.134 -4.833 -3.005 1.00 89.69 80 GLY A N 1
ATOM 625 C CA . GLY A 1 80 ? 7.244 -4.336 -3.813 1.00 89.69 80 GLY A CA 1
ATOM 626 C C . GLY A 1 80 ? 8.468 -4.008 -2.973 1.00 89.69 80 GLY A C 1
ATOM 627 O O . GLY A 1 80 ? 8.499 -4.252 -1.765 1.00 89.69 80 GLY A O 1
ATOM 628 N N . PHE A 1 81 ? 9.469 -3.440 -3.628 1.00 86.25 81 PHE A N 1
ATOM 629 C CA . PHE A 1 81 ? 10.693 -2.965 -2.996 1.00 86.25 81 PHE A CA 1
ATOM 630 C C . PHE A 1 81 ? 10.595 -1.462 -2.779 1.00 86.25 81 PHE A C 1
ATOM 632 O O . PHE A 1 81 ? 10.471 -0.700 -3.737 1.00 86.25 81 PHE A O 1
ATOM 639 N N . GLU A 1 82 ? 10.625 -1.047 -1.518 1.00 82.94 82 GLU A N 1
ATOM 640 C CA . GLU A 1 82 ? 10.643 0.366 -1.147 1.00 82.94 82 GLU A CA 1
ATOM 641 C C . GLU A 1 82 ? 12.002 0.974 -1.486 1.00 82.94 82 GLU A C 1
ATOM 643 O O 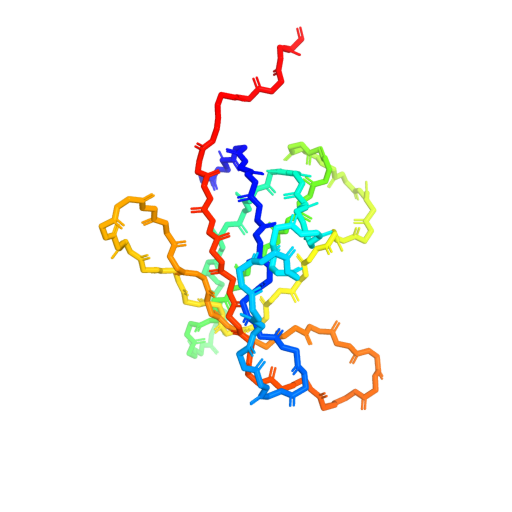. GLU A 1 82 ? 13.013 0.536 -0.951 1.00 82.94 82 GLU A O 1
ATOM 648 N N . TRP A 1 83 ? 12.053 1.979 -2.357 1.00 73.31 83 TRP A N 1
ATOM 649 C CA . TRP A 1 83 ? 13.324 2.622 -2.677 1.00 73.31 83 TRP A CA 1
ATOM 650 C C . TRP A 1 83 ? 13.881 3.363 -1.453 1.00 73.31 83 TRP A C 1
ATOM 652 O O . TRP A 1 83 ? 13.357 4.398 -1.049 1.00 73.31 83 TRP A O 1
ATOM 662 N N . VAL A 1 84 ? 14.958 2.836 -0.870 1.00 69.50 84 VAL A N 1
ATOM 663 C CA . VAL A 1 84 ? 15.730 3.477 0.201 1.00 69.50 84 VAL A CA 1
ATOM 664 C C . VAL A 1 84 ? 17.148 3.747 -0.287 1.00 69.50 84 VAL A C 1
ATOM 666 O O . VAL A 1 84 ? 17.770 2.896 -0.922 1.00 69.50 84 VAL A O 1
ATOM 669 N N . ALA A 1 85 ? 17.679 4.928 0.041 1.00 61.34 85 ALA A N 1
ATOM 670 C CA . ALA A 1 85 ? 19.003 5.390 -0.394 1.00 61.34 85 ALA A CA 1
ATOM 671 C C . ALA A 1 85 ? 20.161 4.440 -0.015 1.00 61.34 85 ALA A C 1
ATOM 673 O O . ALA A 1 85 ? 21.238 4.513 -0.596 1.00 61.34 85 ALA A O 1
ATOM 674 N N . THR A 1 86 ? 19.943 3.529 0.938 1.00 61.38 86 THR A N 1
ATOM 675 C CA . THR A 1 86 ? 20.920 2.550 1.434 1.00 61.38 86 THR A CA 1
ATOM 676 C C . THR A 1 86 ? 21.020 1.266 0.594 1.00 61.38 86 THR A C 1
ATOM 678 O O . THR A 1 86 ? 21.753 0.352 0.964 1.00 61.38 86 THR A O 1
ATOM 681 N N . GLY A 1 87 ? 20.319 1.171 -0.542 1.00 54.44 87 GLY A N 1
ATOM 682 C CA . GLY A 1 87 ? 20.558 0.162 -1.586 1.00 54.44 87 GLY A CA 1
ATOM 683 C C . GLY A 1 87 ? 19.982 -1.240 -1.338 1.00 54.44 87 GLY A C 1
ATOM 684 O O . GLY A 1 87 ? 19.797 -1.986 -2.295 1.00 54.44 87 GLY A O 1
ATOM 685 N N . SER A 1 88 ? 19.631 -1.598 -0.099 1.00 56.25 88 SER A N 1
ATOM 686 C CA . SER A 1 88 ? 18.904 -2.837 0.211 1.00 56.25 88 SER A CA 1
ATOM 687 C C . SER A 1 88 ? 17.496 -2.511 0.693 1.00 56.25 88 SER A C 1
ATOM 689 O O . SER A 1 88 ? 17.270 -2.167 1.853 1.00 56.25 88 SER A O 1
ATOM 691 N N . ALA A 1 89 ? 16.545 -2.600 -0.230 1.00 64.88 89 ALA A N 1
ATOM 692 C CA . ALA A 1 89 ? 15.127 -2.512 0.058 1.00 64.88 89 ALA A CA 1
ATOM 693 C C . ALA A 1 89 ? 14.602 -3.917 0.376 1.00 64.88 89 ALA A C 1
ATOM 695 O O . ALA A 1 89 ? 14.576 -4.764 -0.521 1.00 64.88 89 ALA A O 1
ATOM 696 N N . PRO A 1 90 ? 14.175 -4.215 1.612 1.00 71.50 90 PRO A N 1
ATOM 697 C CA . PRO A 1 90 ? 13.526 -5.486 1.880 1.00 71.50 90 PRO A CA 1
ATOM 698 C C . PRO A 1 90 ? 12.221 -5.564 1.079 1.00 71.50 90 PRO A C 1
ATOM 700 O O . PRO A 1 90 ? 11.587 -4.539 0.827 1.00 71.50 90 PRO A O 1
ATOM 703 N N . HIS A 1 91 ? 11.796 -6.762 0.677 1.00 78.06 91 HIS A N 1
ATOM 704 C CA . HIS A 1 91 ? 10.464 -6.923 0.098 1.00 78.06 91 HIS A CA 1
ATOM 705 C C . HIS A 1 91 ? 9.441 -6.501 1.154 1.00 78.06 91 HIS A C 1
ATOM 707 O O . HIS A 1 91 ? 9.385 -7.094 2.227 1.00 78.06 91 HIS A O 1
ATOM 713 N N . GLN A 1 92 ? 8.634 -5.492 0.860 1.00 87.94 92 GLN A N 1
ATOM 714 C CA . GLN A 1 92 ? 7.670 -4.914 1.786 1.00 87.94 92 GLN A CA 1
ATOM 715 C C . GLN A 1 92 ? 6.241 -5.157 1.287 1.00 87.94 92 GLN A C 1
ATOM 717 O O . GLN A 1 92 ? 5.996 -5.456 0.112 1.00 87.94 92 GLN A O 1
ATOM 722 N N . GLN A 1 93 ? 5.284 -5.061 2.207 1.00 92.69 93 GLN A N 1
ATOM 723 C CA . GLN A 1 93 ? 3.863 -5.162 1.893 1.00 92.69 93 GLN A CA 1
ATOM 724 C C . GLN A 1 93 ? 3.097 -4.016 2.541 1.00 92.69 93 GLN A C 1
ATOM 726 O O . GLN A 1 93 ? 3.419 -3.583 3.650 1.00 92.69 93 GLN A O 1
ATOM 731 N N . TRP A 1 94 ? 2.049 -3.578 1.857 1.00 93.94 94 TRP A N 1
ATOM 732 C CA . TRP A 1 94 ? 1.137 -2.543 2.302 1.00 93.94 94 TRP A CA 1
ATOM 733 C C . TRP A 1 94 ? -0.305 -2.959 2.044 1.00 93.94 94 TRP A C 1
ATOM 735 O O . TRP A 1 94 ? -0.615 -3.640 1.061 1.00 93.94 94 TRP A O 1
ATOM 745 N N . TRP A 1 95 ? -1.187 -2.518 2.928 1.00 95.38 95 TRP A N 1
ATOM 746 C CA . TRP A 1 95 ? -2.623 -2.575 2.741 1.00 95.38 95 TRP A CA 1
ATOM 747 C C . TRP A 1 95 ? -3.107 -1.236 2.210 1.00 95.38 95 TRP A C 1
ATOM 749 O O . TRP A 1 95 ? -2.785 -0.192 2.769 1.00 95.38 95 TRP A O 1
ATOM 759 N N . VAL A 1 96 ? -3.864 -1.263 1.126 1.00 94.75 96 VAL A N 1
ATOM 760 C CA . VAL A 1 96 ? -4.374 -0.079 0.447 1.00 94.75 96 VAL A CA 1
ATOM 761 C C . VAL A 1 9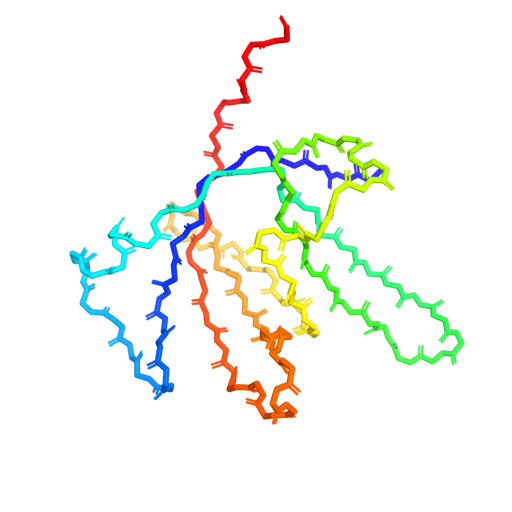6 ? -5.893 -0.100 0.539 1.00 94.75 96 VAL A C 1
ATOM 763 O O . VAL A 1 96 ? -6.547 -1.052 0.109 1.00 94.75 96 VAL A O 1
ATOM 766 N N . VAL A 1 97 ? -6.444 0.979 1.083 1.00 93.38 97 VAL A N 1
ATOM 767 C CA . VAL A 1 97 ? -7.882 1.201 1.227 1.00 93.38 97 VAL A CA 1
ATOM 768 C C . VAL A 1 97 ? -8.274 2.367 0.320 1.00 93.38 97 VAL A C 1
ATOM 770 O O . VAL A 1 97 ? -7.926 3.509 0.632 1.00 93.38 97 VAL A O 1
ATOM 773 N N . PRO A 1 98 ? -8.959 2.110 -0.809 1.00 91.62 98 PRO A N 1
ATOM 774 C CA . PRO A 1 98 ? -9.552 3.163 -1.627 1.00 91.62 98 PRO A CA 1
ATOM 775 C C . PRO A 1 98 ? -10.487 4.036 -0.789 1.00 91.62 98 PRO A C 1
ATOM 777 O O . PRO A 1 98 ? -11.313 3.515 -0.040 1.00 91.62 98 PRO A O 1
ATOM 780 N N . THR A 1 99 ? -10.382 5.354 -0.923 1.00 88.25 99 THR A N 1
ATOM 781 C CA . THR A 1 99 ? -11.233 6.305 -0.199 1.00 88.25 99 THR A CA 1
ATOM 782 C C . THR A 1 99 ? -11.791 7.362 -1.152 1.00 88.25 99 THR A C 1
ATOM 784 O O . THR A 1 99 ? -11.222 7.592 -2.225 1.00 88.25 99 THR A O 1
ATOM 787 N N . PRO A 1 100 ? -12.912 8.023 -0.801 1.00 83.75 100 PRO A N 1
ATOM 788 C CA . PRO A 1 100 ? -13.347 9.215 -1.517 1.00 83.75 100 PRO A CA 1
ATOM 789 C C . PRO A 1 100 ? -12.204 10.235 -1.546 1.00 83.75 100 PRO A C 1
ATOM 791 O O . PRO A 1 100 ? -11.577 10.494 -0.518 1.00 83.75 100 PRO A O 1
ATOM 794 N N . GLY A 1 101 ? -11.906 10.770 -2.731 1.00 78.00 101 GLY A N 1
ATOM 795 C CA . GLY A 1 101 ? -10.870 11.790 -2.884 1.00 78.00 101 GLY A CA 1
ATOM 796 C C . GLY A 1 101 ? -11.190 13.060 -2.090 1.00 78.00 101 GLY A C 1
ATOM 797 O O . GLY A 1 101 ? -12.362 13.303 -1.788 1.00 78.00 101 GLY A O 1
ATOM 798 N N . PRO A 1 102 ? -10.181 13.891 -1.773 1.00 77.12 102 PRO A N 1
ATOM 799 C CA . PRO A 1 102 ? -10.429 15.211 -1.216 1.00 77.12 102 PRO A CA 1
ATOM 800 C C . PRO A 1 102 ? -11.315 15.998 -2.188 1.00 77.12 102 PRO A C 1
ATOM 802 O O . PRO A 1 102 ? -11.171 15.871 -3.411 1.00 77.12 102 PRO A O 1
ATOM 805 N N . ALA A 1 103 ? -12.256 16.774 -1.645 1.00 61.84 103 ALA A N 1
ATOM 806 C CA . ALA A 1 103 ? -13.037 17.708 -2.446 1.00 61.84 103 ALA A CA 1
ATOM 807 C C . ALA A 1 103 ? -12.070 18.636 -3.203 1.00 61.84 103 ALA A C 1
ATOM 809 O O . ALA A 1 103 ? -11.069 19.076 -2.635 1.00 61.84 103 ALA A O 1
ATOM 810 N N . ARG A 1 104 ? -12.334 18.832 -4.497 1.00 55.66 104 ARG A N 1
ATOM 811 C CA . ARG A 1 104 ? -11.553 19.726 -5.359 1.00 55.66 104 ARG A CA 1
ATOM 812 C C . ARG A 1 104 ? -11.769 21.182 -4.984 1.00 55.66 104 ARG A C 1
ATOM 814 O O . ARG A 1 104 ? -12.917 21.507 -4.609 1.00 55.66 104 ARG A O 1
#

Sequence (104 aa):
MPAMWCTVYRLMQNNKLLPVDAAKATAMQGWLIYRTKSEIGAPFQHALLLPEREAKGPDPLLLLHHAHLTLCDGGLRLRGFEWVATGSAPHQQWWVVPTPGPAR